Protein AF-A0A1Y3UDS7-F1 (afdb_monomer_lite)

Organism: NCBI:txid160404

pLDDT: mean 74.04, std 14.8, range [42.22, 93.38]

Foldseek 3Di:
DVVLLVLLVVLLVLLVVLLVLLVVLLVLLVVVVVVVPDPVPDDDCPPVVVVVVSLVVNLVSLVVNLVSLVVSLVSCVVRPVNVVLCCPVVPPVVLLVCLSPVSDDSPCVSVDDSVVVNVVSVSNNVSSVVSSVSSVVVSVVVVVVVVVVVVVVVVVVVVVD

Secondary structure (DSSP, 8-state):
-HHHHHHHHHHHHHHHHHHHHHHHHHHHHHTTGGGTTTTTS------HHHHHHHHHHHHHHHHHHHHHHHHHHHHHHH-HHHHHHIIIIITT-HHHHHHHH----HHHHTTS-HHHHHHHHHHHHHHHHHHHHHHHHHHHHHHHHHHHHHHHHHHHHHHH-

Sequence (161 aa):
METEFIEVSDVLQLGYALRSQLQGIMDILRSSRNWGWADLLGGGPVTGALKRDRMEQARKALAGLDMILEYFRKKFRETPVVSRISYEEWGNDLFAADFLLDGFVIDALVQVDIVDCQAEMERLYEQTETICKSLRQRAESIRQQKEVLQKQWLEYMETIG

Structure (mmCIF, N/CA/C/O backbone):
data_AF-A0A1Y3UDS7-F1
#
_entry.id   AF-A0A1Y3UDS7-F1
#
loop_
_atom_site.group_PDB
_atom_site.id
_atom_site.type_symbol
_atom_site.label_atom_id
_atom_site.label_alt_id
_atom_site.label_comp_id
_atom_site.label_asym_id
_atom_site.label_entity_id
_atom_site.label_seq_id
_atom_site.pdbx_PDB_ins_code
_atom_site.Cartn_x
_atom_site.Cartn_y
_atom_site.Cartn_z
_atom_site.occupancy
_atom_site.B_iso_or_equiv
_atom_site.auth_seq_id
_atom_site.auth_comp_id
_atom_site.auth_asym_id
_atom_site.auth_atom_id
_atom_site.pdbx_PDB_model_num
ATOM 1 N N . MET A 1 1 ? -7.051 -0.659 22.102 1.00 69.88 1 MET A N 1
ATOM 2 C CA . MET A 1 1 ? -7.814 0.353 21.342 1.00 69.88 1 MET A CA 1
ATOM 3 C C . MET A 1 1 ? -6.947 1.489 20.820 1.00 69.88 1 MET A C 1
ATOM 5 O O . MET A 1 1 ? -6.813 1.583 19.613 1.00 69.88 1 MET A O 1
ATOM 9 N N . GLU A 1 2 ? -6.340 2.345 21.653 1.00 78.69 2 GLU A N 1
ATOM 10 C CA . GLU A 1 2 ? -5.524 3.462 21.125 1.00 78.69 2 GLU A CA 1
ATOM 11 C C . GLU A 1 2 ? -4.244 2.989 20.424 1.00 78.69 2 GLU A C 1
ATOM 13 O O . GLU A 1 2 ? -4.005 3.362 19.281 1.00 78.69 2 GLU A O 1
ATOM 18 N N . THR A 1 3 ? -3.488 2.086 21.052 1.00 84.00 3 THR A N 1
ATOM 19 C CA . THR A 1 3 ? -2.313 1.449 20.436 1.00 84.00 3 THR A CA 1
ATOM 20 C C . THR A 1 3 ? -2.677 0.709 19.149 1.00 84.00 3 THR A C 1
ATOM 22 O O . THR A 1 3 ? -2.033 0.905 18.130 1.00 84.00 3 THR A O 1
ATOM 25 N N . GLU A 1 4 ? -3.762 -0.068 19.160 1.00 82.06 4 GLU A N 1
ATOM 26 C CA . GLU A 1 4 ? -4.231 -0.805 17.977 1.00 82.06 4 GLU A CA 1
ATOM 27 C C . GLU A 1 4 ? -4.620 0.131 16.826 1.00 82.06 4 GLU A C 1
ATOM 29 O O . GLU A 1 4 ? -4.323 -0.159 15.672 1.00 82.06 4 GLU A O 1
ATOM 34 N N . PHE A 1 5 ? -5.266 1.263 17.122 1.00 84.75 5 PHE A N 1
ATOM 35 C CA . PHE A 1 5 ? -5.594 2.262 16.107 1.00 84.75 5 PHE A CA 1
ATOM 36 C C . PHE A 1 5 ? -4.329 2.864 15.485 1.00 84.75 5 PHE A C 1
ATOM 38 O O . PHE A 1 5 ? -4.255 2.995 14.265 1.00 84.75 5 PHE A O 1
ATOM 45 N N . ILE A 1 6 ? -3.334 3.200 16.313 1.00 87.56 6 ILE A N 1
ATOM 46 C CA . ILE A 1 6 ? -2.045 3.729 15.849 1.00 87.56 6 ILE A CA 1
ATOM 47 C C . ILE A 1 6 ? -1.345 2.701 14.959 1.00 87.56 6 ILE A C 1
ATOM 49 O O . ILE A 1 6 ? -0.954 3.032 13.847 1.00 87.56 6 ILE A O 1
ATOM 53 N N . GLU A 1 7 ? -1.258 1.446 15.394 1.00 86.88 7 GLU A N 1
ATOM 54 C CA . GLU A 1 7 ? -0.599 0.387 14.626 1.00 86.88 7 GLU A CA 1
ATOM 55 C C . GLU A 1 7 ? -1.292 0.121 13.279 1.00 86.88 7 GLU A C 1
ATOM 57 O O . GLU A 1 7 ? -0.625 0.022 12.249 1.00 86.88 7 GLU A O 1
ATOM 62 N N . VAL A 1 8 ? -2.630 0.063 13.247 1.00 86.75 8 VAL A N 1
ATOM 63 C CA . VAL A 1 8 ? -3.392 -0.076 11.991 1.00 86.75 8 VAL A CA 1
ATOM 64 C C . VAL A 1 8 ? -3.177 1.135 11.084 1.00 86.75 8 VAL A C 1
ATOM 66 O O . VAL A 1 8 ? -3.003 0.975 9.875 1.00 86.75 8 VAL A O 1
ATOM 69 N N . SER A 1 9 ? -3.169 2.342 11.655 1.00 88.19 9 SER A N 1
ATOM 70 C CA . SER A 1 9 ? -2.912 3.579 10.918 1.00 88.19 9 SER A CA 1
ATOM 71 C C . SER A 1 9 ? -1.504 3.594 10.317 1.00 88.19 9 SER A C 1
ATOM 73 O O . SER A 1 9 ? -1.354 3.948 9.151 1.00 88.19 9 SER A O 1
ATOM 75 N N . ASP A 1 10 ? -0.485 3.167 11.061 1.00 89.38 10 ASP A N 1
ATOM 76 C CA . ASP A 1 10 ? 0.900 3.100 10.587 1.00 89.38 10 ASP A CA 1
ATOM 77 C C . ASP A 1 10 ? 1.040 2.150 9.392 1.00 89.38 10 ASP A C 1
ATOM 79 O O . ASP A 1 10 ? 1.619 2.516 8.365 1.00 89.38 10 ASP A O 1
ATOM 83 N N . VAL A 1 11 ? 0.462 0.946 9.478 1.00 89.06 11 VAL A N 1
ATOM 84 C CA . VAL A 1 11 ? 0.473 -0.009 8.357 1.00 89.06 11 VAL A CA 1
ATOM 85 C C . VAL A 1 11 ? -0.299 0.553 7.159 1.00 89.06 11 VAL A C 1
ATOM 87 O O . VAL A 1 11 ? 0.147 0.430 6.018 1.00 89.06 11 VAL A O 1
ATOM 90 N N . LEU A 1 12 ? -1.426 1.229 7.395 1.00 90.62 12 LEU A N 1
ATOM 91 C CA . LEU A 1 12 ? -2.213 1.852 6.333 1.00 90.62 12 LEU A CA 1
ATOM 92 C C . LEU A 1 12 ? -1.434 2.959 5.601 1.00 90.62 12 LEU A C 1
ATOM 94 O O . LEU A 1 12 ? -1.482 3.020 4.371 1.00 90.62 12 LEU A O 1
ATOM 98 N N . GLN A 1 13 ? -0.686 3.794 6.327 1.00 91.50 13 GLN A N 1
ATOM 99 C CA . GLN A 1 13 ? 0.168 4.830 5.733 1.00 91.50 13 GLN A CA 1
ATOM 100 C C . GLN A 1 13 ? 1.263 4.229 4.849 1.00 91.50 13 GLN A C 1
ATOM 102 O O . GLN A 1 13 ? 1.505 4.715 3.742 1.00 91.50 13 GLN A O 1
ATOM 107 N N . LEU A 1 14 ? 1.885 3.134 5.292 1.00 90.56 14 LEU A N 1
ATOM 108 C CA . LEU A 1 14 ? 2.863 2.409 4.479 1.00 90.56 14 LEU A CA 1
ATOM 109 C C . LEU A 1 14 ? 2.229 1.817 3.216 1.00 90.56 14 LEU A C 1
ATOM 111 O O . LEU A 1 14 ? 2.837 1.871 2.150 1.00 90.56 14 LEU A O 1
ATOM 115 N N . GLY A 1 15 ? 0.993 1.322 3.304 1.00 90.38 15 GLY A N 1
ATOM 116 C CA . GLY A 1 15 ? 0.244 0.855 2.138 1.00 90.38 15 GLY A CA 1
ATOM 117 C C . GLY A 1 15 ? -0.035 1.968 1.118 1.00 90.38 15 GLY A C 1
ATOM 118 O O . GLY A 1 15 ? 0.080 1.751 -0.087 1.00 90.38 15 GLY A O 1
ATOM 119 N N . TYR A 1 16 ? -0.317 3.195 1.567 1.00 93.38 16 TYR A N 1
ATOM 120 C CA . TYR A 1 16 ? -0.452 4.344 0.662 1.00 93.38 16 TYR A CA 1
ATOM 121 C C . TYR A 1 16 ? 0.870 4.752 0.013 1.00 93.38 16 TYR A C 1
ATOM 123 O O . TYR A 1 16 ? 0.895 5.031 -1.188 1.00 93.38 16 TYR A O 1
ATOM 131 N N . ALA A 1 17 ? 1.965 4.757 0.778 1.00 91.75 17 ALA A N 1
ATOM 132 C CA . ALA A 1 17 ? 3.297 5.011 0.236 1.00 91.75 17 ALA A CA 1
ATOM 133 C C . ALA A 1 17 ? 3.657 3.976 -0.841 1.00 91.75 17 ALA A C 1
ATOM 135 O O . ALA A 1 17 ? 4.108 4.342 -1.927 1.00 91.75 17 ALA A O 1
ATOM 136 N N . LEU A 1 18 ? 3.362 2.702 -0.575 1.00 89.44 18 LEU A N 1
ATOM 137 C CA . LEU A 1 18 ? 3.562 1.601 -1.509 1.00 89.44 18 LEU A CA 1
ATOM 138 C C . LEU A 1 18 ? 2.767 1.794 -2.810 1.00 89.44 18 LEU A C 1
ATOM 140 O O . LEU A 1 18 ? 3.337 1.725 -3.897 1.00 89.44 18 LEU A O 1
ATOM 144 N N . ARG A 1 19 ? 1.471 2.122 -2.720 1.00 91.69 19 ARG A N 1
ATOM 145 C CA . ARG A 1 19 ? 0.631 2.406 -3.900 1.00 91.69 19 ARG A CA 1
ATOM 146 C C . ARG A 1 19 ? 1.136 3.589 -4.717 1.00 91.69 19 ARG A C 1
ATOM 148 O O . ARG A 1 19 ? 1.115 3.532 -5.944 1.00 91.69 19 ARG A O 1
ATOM 155 N N . SER A 1 20 ? 1.579 4.653 -4.049 1.00 92.75 20 SER A N 1
ATOM 156 C CA . SER A 1 20 ? 2.148 5.830 -4.712 1.00 92.75 20 SER A CA 1
ATOM 157 C C . SER A 1 20 ? 3.409 5.466 -5.501 1.00 92.75 20 SER A C 1
ATOM 159 O O . SER A 1 20 ? 3.540 5.824 -6.672 1.00 92.75 20 SER A O 1
ATOM 161 N N . GLN A 1 21 ? 4.301 4.677 -4.892 1.00 89.50 21 GLN A N 1
ATOM 162 C CA . GLN A 1 21 ? 5.527 4.214 -5.536 1.00 89.50 21 GLN A CA 1
ATOM 163 C C . GLN A 1 21 ? 5.227 3.320 -6.747 1.00 89.50 21 GLN A C 1
ATOM 165 O O . GLN A 1 21 ? 5.792 3.524 -7.822 1.00 89.50 21 GLN A O 1
ATOM 170 N N . LEU A 1 22 ? 4.292 2.378 -6.598 1.00 88.94 22 LEU A N 1
ATOM 171 C CA . LEU A 1 22 ? 3.836 1.503 -7.678 1.00 88.94 22 LEU A CA 1
ATOM 172 C C . LEU A 1 22 ? 3.246 2.285 -8.849 1.00 88.94 22 LEU A C 1
ATOM 174 O O . LEU A 1 22 ? 3.588 2.020 -9.999 1.00 88.94 22 LEU A O 1
ATOM 178 N N . GLN A 1 23 ? 2.415 3.288 -8.564 1.00 91.00 23 GLN A N 1
ATOM 179 C CA . GLN A 1 23 ? 1.864 4.167 -9.591 1.00 91.00 23 GLN A CA 1
ATOM 180 C C . GLN A 1 23 ? 2.969 4.908 -10.349 1.00 91.00 23 GLN A C 1
ATOM 182 O O . GLN A 1 23 ? 2.965 4.911 -11.579 1.00 91.00 23 GLN A O 1
ATOM 187 N N . GLY A 1 24 ? 3.948 5.470 -9.634 1.00 88.75 24 GLY A N 1
ATOM 188 C CA . GLY A 1 24 ? 5.088 6.146 -10.252 1.00 88.75 24 GLY A CA 1
ATOM 189 C C . GLY A 1 24 ? 5.902 5.222 -11.162 1.00 88.75 24 GLY A C 1
ATOM 190 O O . GLY A 1 24 ? 6.267 5.615 -12.271 1.00 88.75 24 GLY A O 1
ATOM 191 N N . ILE A 1 25 ? 6.134 3.974 -10.744 1.00 83.12 25 ILE A N 1
ATOM 192 C CA . ILE A 1 25 ? 6.807 2.966 -11.575 1.00 83.12 25 ILE A CA 1
ATOM 193 C C . ILE A 1 25 ? 5.973 2.658 -12.819 1.00 83.12 25 ILE A C 1
ATOM 195 O O . ILE A 1 25 ? 6.496 2.714 -13.931 1.00 83.12 25 ILE A O 1
ATOM 199 N N . MET A 1 26 ? 4.673 2.395 -12.666 1.00 85.44 26 MET A N 1
ATOM 200 C CA . MET A 1 26 ? 3.778 2.144 -13.798 1.00 85.44 26 MET A CA 1
ATOM 201 C C . MET A 1 26 ? 3.759 3.312 -14.790 1.00 85.44 26 MET A C 1
ATOM 203 O O . MET A 1 26 ? 3.742 3.076 -15.997 1.00 85.44 26 MET A O 1
ATOM 207 N N . ASP A 1 27 ? 3.817 4.559 -14.323 1.00 86.19 27 ASP A N 1
ATOM 208 C CA . ASP A 1 27 ? 3.860 5.740 -15.189 1.00 86.19 27 ASP A CA 1
ATOM 209 C C . ASP A 1 27 ? 5.197 5.855 -15.945 1.00 86.19 27 ASP A C 1
ATOM 211 O O . ASP A 1 27 ? 5.206 6.123 -17.155 1.00 86.19 27 ASP A O 1
ATOM 215 N N . ILE A 1 28 ? 6.326 5.562 -15.283 1.00 79.31 28 ILE A N 1
ATOM 216 C CA . ILE A 1 28 ? 7.649 5.466 -15.924 1.00 79.31 28 ILE A CA 1
ATOM 217 C C . ILE A 1 28 ? 7.619 4.393 -17.023 1.00 79.31 28 ILE A C 1
ATOM 219 O O . ILE A 1 28 ? 8.008 4.668 -18.164 1.00 79.31 28 ILE A O 1
ATOM 223 N N . LEU A 1 29 ? 7.094 3.201 -16.727 1.00 76.00 29 LEU A N 1
ATOM 224 C CA . LEU A 1 29 ? 7.002 2.089 -17.679 1.00 76.00 29 LEU A CA 1
ATOM 225 C C . LEU A 1 29 ? 6.039 2.405 -18.840 1.00 76.00 29 LEU A C 1
ATOM 227 O O . LEU A 1 29 ? 6.386 2.196 -20.004 1.00 76.00 29 LEU A O 1
ATOM 231 N N . ARG A 1 30 ? 4.874 3.011 -18.573 1.00 75.81 30 ARG A N 1
ATOM 232 C CA . ARG A 1 30 ? 3.899 3.433 -19.602 1.00 75.81 30 ARG A CA 1
ATOM 233 C C . ARG A 1 30 ? 4.468 4.491 -20.542 1.00 75.81 30 ARG A C 1
ATOM 235 O O . ARG A 1 30 ? 4.290 4.384 -21.754 1.00 75.81 30 ARG A O 1
ATOM 242 N N . SER A 1 31 ? 5.217 5.464 -20.018 1.00 67.81 31 SER A N 1
ATOM 243 C CA . SER A 1 31 ? 5.926 6.464 -20.837 1.00 67.81 31 SER A CA 1
ATOM 244 C C . SER A 1 31 ? 7.037 5.856 -21.716 1.00 67.81 31 SER A C 1
ATOM 246 O O . SER A 1 31 ? 7.541 6.503 -22.643 1.00 67.81 31 SER A O 1
ATOM 248 N N . SER A 1 32 ? 7.398 4.599 -21.437 1.00 58.66 32 SER A N 1
ATOM 249 C CA . SER A 1 32 ? 8.411 3.799 -22.130 1.00 58.66 32 SER A CA 1
ATOM 250 C C . SER A 1 32 ? 7.805 2.802 -23.127 1.00 58.66 32 SER A C 1
ATOM 252 O O . SER A 1 32 ? 8.537 2.186 -23.895 1.00 58.66 32 SER A O 1
ATOM 254 N N . ARG A 1 33 ? 6.471 2.683 -23.210 1.00 50.62 33 ARG A N 1
ATOM 255 C CA . ARG A 1 33 ? 5.752 1.728 -24.078 1.00 50.62 33 ARG A CA 1
ATOM 256 C C . ARG A 1 33 ? 5.983 1.940 -25.589 1.00 50.62 33 ARG A C 1
ATOM 258 O O . ARG A 1 33 ? 5.723 1.040 -26.381 1.00 50.62 33 ARG A O 1
ATOM 265 N N . ASN A 1 34 ? 6.592 3.060 -25.989 1.00 50.50 34 ASN A N 1
ATOM 266 C CA . ASN A 1 34 ? 7.118 3.275 -27.348 1.00 50.50 34 ASN A CA 1
ATOM 267 C C . ASN A 1 34 ? 8.418 2.502 -27.656 1.00 50.50 34 ASN A C 1
ATOM 269 O O . ASN A 1 34 ? 8.975 2.655 -28.739 1.00 50.50 34 ASN A O 1
ATOM 273 N N . TRP A 1 35 ? 8.933 1.697 -26.726 1.00 51.78 35 TRP A N 1
ATOM 274 C CA . TRP A 1 35 ? 10.179 0.947 -26.909 1.00 51.78 35 TRP A CA 1
ATOM 275 C C . TRP A 1 35 ? 9.967 -0.492 -27.374 1.00 51.78 35 TRP A C 1
ATOM 277 O O . TRP A 1 35 ? 10.929 -1.148 -27.763 1.00 51.78 35 TRP A O 1
ATOM 287 N N . GLY A 1 36 ? 8.721 -0.971 -27.363 1.00 47.75 36 GLY A N 1
ATOM 288 C CA . GLY A 1 36 ? 8.389 -2.394 -27.441 1.00 47.75 36 GLY A CA 1
ATOM 289 C C . GLY A 1 36 ? 8.762 -3.135 -28.730 1.00 47.75 36 GLY A C 1
ATOM 290 O O . GLY A 1 36 ? 8.578 -4.341 -28.766 1.00 47.75 36 GLY A O 1
ATOM 291 N N . TRP A 1 37 ? 9.263 -2.477 -29.781 1.00 42.22 37 TRP A N 1
ATOM 292 C CA . TRP A 1 37 ? 9.600 -3.143 -31.055 1.00 42.22 37 TRP A CA 1
ATOM 293 C C . TRP A 1 37 ? 10.886 -2.635 -31.734 1.00 42.22 37 TRP A C 1
ATOM 295 O O . TRP A 1 37 ? 11.342 -3.243 -32.700 1.00 42.22 37 TRP A O 1
ATOM 305 N N . ALA A 1 38 ? 11.503 -1.549 -31.253 1.00 45.44 38 ALA A N 1
ATOM 306 C CA . ALA A 1 38 ? 12.579 -0.876 -31.993 1.00 45.44 38 ALA A CA 1
ATOM 307 C C . ALA A 1 38 ? 13.941 -1.605 -31.959 1.00 45.44 38 ALA A C 1
ATOM 309 O O . ALA A 1 38 ? 14.752 -1.388 -32.855 1.00 45.44 38 ALA A O 1
ATOM 310 N N . ASP A 1 39 ? 14.180 -2.494 -30.984 1.00 49.62 39 ASP A N 1
ATOM 311 C CA . ASP A 1 39 ? 15.444 -3.250 -30.878 1.00 49.62 39 ASP A CA 1
ATOM 312 C C . ASP A 1 39 ? 15.345 -4.709 -31.350 1.00 49.62 39 ASP A C 1
ATOM 314 O O . ASP A 1 39 ? 16.365 -5.306 -31.682 1.00 49.62 39 ASP A O 1
ATOM 318 N N . LEU A 1 40 ? 14.144 -5.28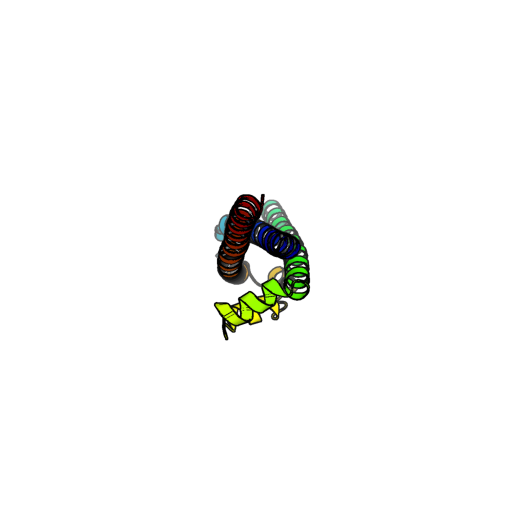6 -31.446 1.00 48.03 40 LEU A N 1
ATOM 319 C CA . LEU A 1 40 ? 13.983 -6.680 -31.883 1.00 48.03 40 LEU A CA 1
ATOM 320 C C . LEU A 1 40 ? 14.047 -6.854 -33.411 1.00 48.03 40 LEU A C 1
ATOM 322 O O . LEU A 1 40 ? 14.280 -7.965 -33.877 1.00 48.03 40 LEU A O 1
ATOM 326 N N . LEU A 1 41 ? 13.893 -5.777 -34.195 1.00 45.81 41 LEU A N 1
ATOM 327 C CA . LEU A 1 41 ? 13.911 -5.817 -35.669 1.00 45.81 41 LEU A CA 1
ATOM 328 C C . LEU A 1 41 ? 15.008 -4.970 -36.330 1.00 45.81 41 LEU A C 1
ATOM 330 O O . LEU A 1 41 ? 15.010 -4.836 -37.549 1.00 45.81 41 LEU A O 1
ATOM 334 N N . GLY A 1 42 ? 15.962 -4.450 -35.553 1.00 48.09 42 GLY A N 1
ATOM 335 C CA . GLY A 1 42 ? 17.124 -3.748 -36.088 1.00 48.09 42 GLY A CA 1
ATOM 336 C C . GLY A 1 42 ? 16.813 -2.379 -36.709 1.00 48.09 42 GLY A C 1
ATOM 337 O O . GLY A 1 42 ? 16.237 -2.262 -37.784 1.00 48.09 42 GLY A O 1
ATOM 338 N N . GLY A 1 43 ? 17.338 -1.329 -36.078 1.00 50.97 43 GLY A N 1
ATOM 339 C CA . GLY A 1 43 ? 17.694 -0.094 -36.777 1.00 50.97 43 GLY A CA 1
ATOM 340 C C . GLY A 1 43 ? 16.719 1.071 -36.618 1.00 50.97 43 GLY A C 1
ATOM 341 O O . GLY A 1 43 ? 15.893 1.339 -37.484 1.00 50.97 43 GLY A O 1
ATOM 342 N N . GLY A 1 44 ? 16.926 1.869 -35.570 1.00 48.69 44 GLY A N 1
ATOM 343 C CA . GLY A 1 44 ? 16.443 3.249 -35.509 1.00 48.69 44 GLY A CA 1
ATOM 344 C C . GLY A 1 44 ? 17.144 4.049 -34.400 1.00 48.69 44 GLY A C 1
ATOM 345 O O . GLY A 1 44 ? 17.293 3.530 -33.295 1.00 48.69 44 GLY A O 1
ATOM 346 N N . PRO A 1 45 ? 17.589 5.300 -34.642 1.00 50.03 45 PRO A N 1
ATOM 347 C CA . PRO A 1 45 ? 18.428 6.060 -33.720 1.00 50.03 45 PRO A CA 1
ATOM 348 C C . PRO A 1 45 ? 17.576 6.754 -32.650 1.00 50.03 45 PRO A C 1
ATOM 350 O O . PRO A 1 45 ? 17.512 7.980 -32.581 1.00 50.03 45 PRO A O 1
ATOM 353 N N . VAL A 1 46 ? 16.912 5.988 -31.785 1.00 51.62 46 VAL A N 1
ATOM 354 C CA . VAL A 1 46 ? 16.401 6.556 -30.534 1.00 51.62 46 VAL A CA 1
ATOM 355 C C . VAL A 1 46 ? 17.589 6.628 -29.579 1.00 51.62 46 VAL A C 1
ATOM 357 O O . VAL A 1 46 ? 18.017 5.642 -28.990 1.00 51.62 46 VAL A O 1
ATOM 360 N N . THR A 1 47 ? 18.191 7.814 -29.528 1.00 51.16 47 THR A N 1
ATOM 361 C CA . THR A 1 47 ? 19.408 8.181 -28.793 1.00 51.16 47 THR A CA 1
ATOM 362 C C . THR A 1 47 ? 19.602 7.407 -27.482 1.00 51.16 47 THR A C 1
ATOM 364 O O . THR A 1 47 ? 18.840 7.578 -26.526 1.00 51.16 47 THR A O 1
ATOM 367 N N . GLY A 1 48 ? 20.674 6.614 -27.392 1.00 53.56 48 GLY A N 1
ATOM 368 C CA . GLY A 1 48 ? 20.978 5.765 -26.232 1.00 53.56 48 GLY A CA 1
ATOM 369 C C . GLY A 1 48 ? 21.143 6.493 -24.884 1.00 53.56 48 GLY A C 1
ATOM 370 O O . GLY A 1 48 ? 21.202 5.842 -23.847 1.00 53.56 48 GLY A O 1
ATOM 371 N N . ALA A 1 49 ? 21.208 7.830 -24.848 1.00 57.38 49 ALA A N 1
ATOM 372 C CA . ALA A 1 49 ? 21.281 8.612 -23.607 1.00 57.38 49 ALA A CA 1
ATOM 373 C C . ALA A 1 49 ? 19.920 8.753 -22.899 1.00 57.38 49 ALA A C 1
ATOM 375 O O . ALA A 1 49 ? 19.819 8.405 -21.727 1.00 57.38 49 ALA A O 1
ATOM 376 N N . LEU A 1 50 ? 18.867 9.163 -23.621 1.00 58.44 50 LEU A N 1
ATOM 377 C CA . LEU A 1 50 ? 17.495 9.241 -23.088 1.00 58.44 50 LEU A CA 1
ATOM 378 C C . LEU A 1 50 ? 16.977 7.863 -22.652 1.00 58.44 50 LEU A C 1
ATOM 380 O O . LEU A 1 50 ? 16.215 7.748 -21.693 1.00 58.44 50 LEU A O 1
ATOM 384 N N . LYS A 1 51 ? 17.438 6.810 -23.337 1.00 60.97 51 LYS A N 1
ATOM 385 C CA . LYS A 1 51 ? 17.138 5.422 -22.992 1.00 60.97 51 LYS A CA 1
ATOM 386 C C . LYS A 1 51 ? 17.806 4.978 -21.686 1.00 60.97 51 LYS A C 1
ATOM 388 O O . LYS A 1 51 ? 17.151 4.434 -20.802 1.00 60.97 51 LYS A O 1
ATOM 393 N N . ARG A 1 52 ? 19.093 5.268 -21.511 1.00 64.75 52 ARG A N 1
ATOM 394 C CA . ARG A 1 52 ? 19.794 4.944 -20.259 1.00 64.75 52 ARG A CA 1
ATOM 395 C C . ARG A 1 52 ? 19.210 5.679 -19.054 1.00 64.75 52 ARG A C 1
ATOM 397 O O . ARG A 1 52 ? 19.043 5.057 -18.014 1.00 64.75 52 ARG A O 1
ATOM 404 N N . ASP A 1 53 ? 18.849 6.950 -19.212 1.00 70.88 53 ASP A N 1
ATOM 405 C CA . ASP A 1 53 ? 18.319 7.756 -18.109 1.00 70.88 53 ASP A CA 1
ATOM 406 C C . ASP A 1 53 ? 16.974 7.228 -17.581 1.00 70.88 53 ASP A C 1
ATOM 408 O O . ASP A 1 53 ? 16.800 7.062 -16.378 1.00 70.88 53 ASP A O 1
ATOM 412 N N . ARG A 1 54 ? 16.043 6.846 -18.466 1.00 69.69 54 ARG A N 1
ATOM 413 C CA . ARG A 1 54 ? 14.753 6.266 -18.044 1.00 69.69 54 ARG A CA 1
ATOM 414 C C . ARG A 1 54 ? 14.877 4.876 -17.427 1.00 69.69 54 ARG A C 1
ATOM 416 O O . ARG A 1 54 ? 14.183 4.587 -16.457 1.00 69.69 54 ARG A O 1
ATOM 423 N N . MET A 1 55 ? 15.766 4.031 -17.951 1.00 70.12 55 MET A N 1
ATOM 424 C CA . MET A 1 55 ? 16.053 2.730 -17.331 1.00 70.12 55 MET A CA 1
ATOM 425 C C . MET A 1 55 ? 16.641 2.903 -15.931 1.00 70.12 55 MET A C 1
ATOM 427 O O . MET A 1 55 ? 16.276 2.175 -15.014 1.00 70.12 55 MET A O 1
ATOM 431 N N . GLU A 1 56 ? 17.509 3.895 -15.747 1.00 74.44 56 GLU A N 1
ATOM 432 C CA . GLU A 1 56 ? 18.058 4.232 -14.437 1.00 74.44 56 GLU A CA 1
ATOM 433 C C . GLU A 1 56 ? 16.981 4.765 -13.480 1.00 74.44 56 GLU A C 1
ATOM 435 O O . GLU A 1 56 ? 16.955 4.388 -12.309 1.00 74.44 56 GLU A O 1
ATOM 440 N N . GLN A 1 57 ? 16.046 5.588 -13.966 1.00 79.31 57 GLN A N 1
ATOM 441 C CA . GLN A 1 57 ? 14.893 6.038 -13.178 1.00 79.31 57 GLN A CA 1
ATOM 442 C C . GLN A 1 57 ? 14.005 4.865 -12.742 1.00 79.31 57 GLN A C 1
ATOM 444 O O . GLN A 1 57 ? 13.646 4.787 -11.568 1.00 79.31 57 GLN A O 1
ATOM 449 N N . ALA A 1 58 ? 13.701 3.930 -13.648 1.00 75.12 58 ALA A N 1
ATOM 450 C CA . ALA A 1 58 ? 12.937 2.728 -13.320 1.00 75.12 58 ALA A CA 1
ATOM 451 C C . ALA A 1 58 ? 13.659 1.874 -12.266 1.00 75.12 58 ALA A C 1
ATOM 453 O O . ALA A 1 58 ? 13.047 1.488 -11.276 1.00 75.12 58 ALA A O 1
ATOM 454 N N . ARG A 1 59 ? 14.974 1.658 -12.412 1.00 75.06 59 ARG A N 1
ATOM 455 C CA . ARG A 1 59 ? 15.800 0.928 -11.432 1.00 75.06 59 ARG A CA 1
ATOM 456 C C . ARG A 1 59 ? 15.785 1.572 -10.052 1.00 75.06 59 ARG A C 1
ATOM 458 O O . ARG A 1 59 ? 15.587 0.883 -9.059 1.00 75.06 59 ARG A O 1
ATOM 465 N N . LYS A 1 60 ? 15.953 2.894 -9.977 1.00 81.19 60 LYS A N 1
ATOM 466 C CA . LYS A 1 60 ? 15.880 3.634 -8.708 1.00 81.19 60 LYS A CA 1
ATOM 467 C C . LYS A 1 60 ? 14.495 3.543 -8.075 1.00 81.19 60 LYS A C 1
ATOM 469 O O . LYS A 1 60 ? 14.390 3.372 -6.865 1.00 81.19 60 LYS A O 1
ATOM 474 N N . ALA A 1 61 ? 13.443 3.651 -8.884 1.00 82.25 61 ALA A N 1
ATOM 475 C CA . ALA A 1 61 ? 12.073 3.555 -8.400 1.00 82.25 61 ALA A CA 1
ATOM 476 C C . ALA A 1 61 ? 11.756 2.146 -7.871 1.00 82.25 61 ALA A C 1
ATOM 478 O O . ALA A 1 61 ? 11.138 2.030 -6.815 1.00 82.25 61 ALA A O 1
ATOM 479 N N . LEU A 1 62 ? 12.237 1.105 -8.552 1.00 78.06 62 LEU A N 1
ATOM 480 C CA . LEU A 1 62 ? 12.143 -0.290 -8.124 1.00 78.06 62 LEU A CA 1
ATOM 481 C C . LEU A 1 62 ? 12.926 -0.556 -6.826 1.00 78.06 62 LEU A C 1
ATOM 483 O O . LEU A 1 62 ? 12.375 -1.128 -5.896 1.00 78.06 62 LEU A O 1
ATOM 487 N N . ALA A 1 63 ? 14.155 -0.050 -6.695 1.00 79.19 63 ALA A N 1
ATOM 488 C CA . ALA A 1 63 ? 14.919 -0.175 -5.449 1.00 79.19 63 ALA A CA 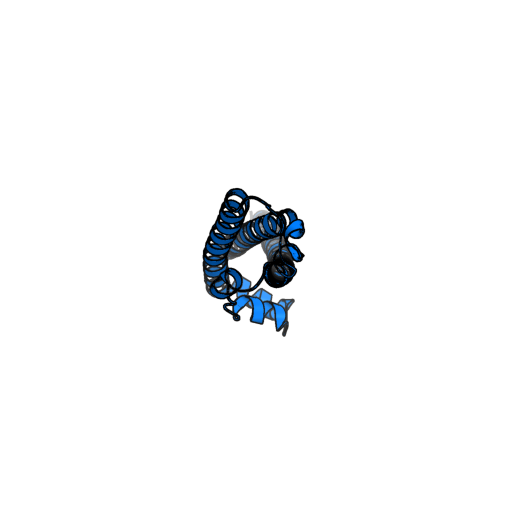1
ATOM 489 C C . ALA A 1 63 ? 14.230 0.529 -4.260 1.00 79.19 63 ALA A C 1
ATOM 491 O O . ALA A 1 63 ? 14.253 0.045 -3.129 1.00 79.19 63 ALA A O 1
ATOM 492 N N . GLY A 1 64 ? 13.585 1.675 -4.505 1.00 83.00 64 GLY A N 1
ATOM 493 C CA . GLY A 1 64 ? 12.761 2.342 -3.493 1.00 83.00 64 GLY A CA 1
ATOM 494 C C . GLY A 1 64 ? 11.512 1.537 -3.119 1.00 83.00 64 GLY A C 1
ATOM 495 O O . GLY A 1 64 ? 11.123 1.511 -1.952 1.00 83.00 64 GLY A O 1
ATOM 496 N N . LEU A 1 65 ? 10.901 0.859 -4.094 1.00 83.88 65 LEU A N 1
ATOM 497 C CA . LEU A 1 65 ? 9.756 -0.022 -3.882 1.00 83.88 65 LEU A CA 1
ATOM 498 C C . LEU A 1 65 ? 10.111 -1.206 -2.973 1.00 83.88 65 LEU A C 1
ATOM 500 O O . LEU A 1 65 ? 9.356 -1.467 -2.038 1.00 83.88 65 LEU A O 1
ATOM 504 N N . ASP A 1 66 ? 11.260 -1.853 -3.191 1.00 79.56 66 ASP A N 1
ATOM 505 C CA . ASP A 1 66 ? 11.756 -2.950 -2.343 1.00 79.56 66 ASP A CA 1
ATOM 506 C C . ASP A 1 66 ? 11.813 -2.548 -0.875 1.00 79.56 66 ASP A C 1
ATOM 508 O O . ASP A 1 66 ? 11.242 -3.207 -0.006 1.00 79.56 66 ASP A O 1
ATOM 512 N N . MET A 1 67 ? 12.457 -1.413 -0.599 1.00 83.88 67 MET A N 1
ATOM 513 C CA . MET A 1 67 ? 12.633 -0.926 0.764 1.00 83.88 67 MET A CA 1
ATOM 514 C C . MET A 1 67 ? 11.283 -0.676 1.456 1.00 83.88 67 MET A C 1
ATOM 516 O O . MET A 1 67 ? 11.103 -1.018 2.629 1.00 83.88 67 MET A O 1
ATOM 520 N N . ILE A 1 68 ? 10.317 -0.089 0.740 1.00 86.62 68 ILE A N 1
ATOM 521 C CA . ILE A 1 68 ? 8.970 0.164 1.270 1.00 86.62 68 ILE A CA 1
ATOM 522 C C . ILE A 1 68 ? 8.228 -1.158 1.502 1.00 86.62 68 ILE A C 1
ATOM 524 O O . ILE A 1 68 ? 7.596 -1.318 2.547 1.00 86.62 68 ILE A O 1
ATOM 528 N N . LEU A 1 69 ? 8.320 -2.110 0.569 1.00 83.94 69 LEU A N 1
ATOM 529 C CA . LEU A 1 69 ? 7.701 -3.434 0.676 1.00 83.94 69 LEU A CA 1
ATOM 530 C C . LEU A 1 69 ? 8.235 -4.227 1.867 1.00 83.94 69 LEU A C 1
ATOM 532 O O . LEU A 1 69 ? 7.447 -4.797 2.624 1.00 83.94 69 LEU A O 1
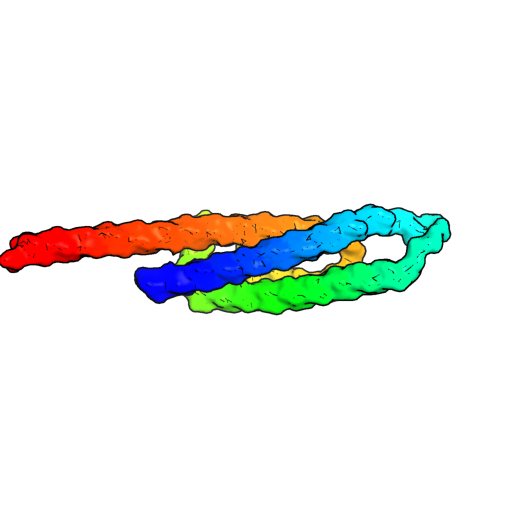ATOM 536 N N . GLU A 1 70 ? 9.552 -4.257 2.065 1.00 82.81 70 GLU A N 1
ATOM 537 C CA . GLU A 1 70 ? 10.174 -4.927 3.209 1.00 82.81 70 GLU A CA 1
ATOM 538 C C . GLU A 1 70 ? 9.679 -4.344 4.530 1.00 82.81 70 GLU A C 1
ATOM 540 O O . GLU A 1 70 ? 9.283 -5.080 5.441 1.00 82.81 70 GLU A O 1
ATOM 545 N N . TYR A 1 71 ? 9.646 -3.014 4.627 1.00 86.50 71 TYR A N 1
ATOM 546 C CA . TYR A 1 71 ? 9.189 -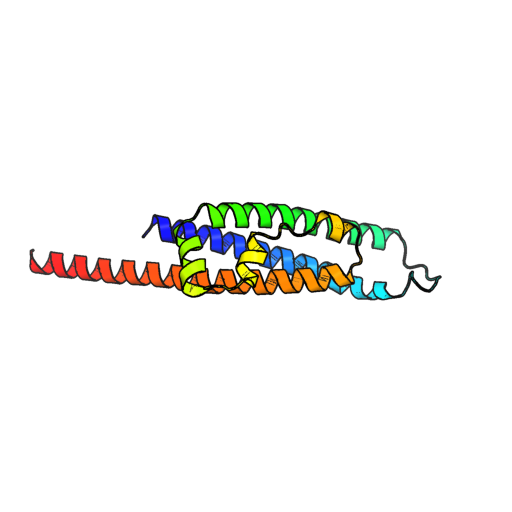2.344 5.834 1.00 86.50 71 TYR A CA 1
ATOM 547 C C . TYR A 1 71 ? 7.688 -2.552 6.076 1.00 86.50 71 TYR A C 1
ATOM 549 O O . TYR A 1 71 ? 7.283 -2.832 7.207 1.00 86.50 71 TYR A O 1
ATOM 557 N N . PHE A 1 72 ? 6.872 -2.500 5.018 1.00 85.94 72 PHE A N 1
ATOM 558 C CA . PHE A 1 72 ? 5.447 -2.822 5.073 1.00 85.94 72 PHE A CA 1
ATOM 559 C C . PHE A 1 72 ? 5.229 -4.247 5.588 1.00 85.94 72 PHE A C 1
ATOM 561 O O . PHE A 1 72 ? 4.499 -4.440 6.557 1.00 85.94 72 PHE A O 1
ATOM 568 N N . ARG A 1 73 ? 5.913 -5.244 5.011 1.00 82.00 73 ARG A N 1
ATOM 569 C CA . ARG A 1 73 ? 5.820 -6.656 5.422 1.00 82.00 73 ARG A CA 1
ATOM 570 C C . ARG A 1 73 ? 6.234 -6.863 6.869 1.00 82.00 73 ARG A C 1
ATOM 572 O O . ARG A 1 73 ? 5.562 -7.589 7.599 1.00 82.00 73 ARG A O 1
ATOM 579 N N . LYS A 1 74 ? 7.330 -6.229 7.289 1.00 84.56 74 LYS A N 1
ATOM 580 C CA . LYS A 1 74 ? 7.797 -6.288 8.673 1.00 84.56 74 LYS A CA 1
ATOM 581 C C . LYS A 1 74 ? 6.733 -5.748 9.624 1.00 84.56 74 LYS A C 1
ATOM 583 O O . LYS A 1 74 ? 6.314 -6.469 10.525 1.00 84.56 74 LYS A O 1
ATOM 588 N N . LYS A 1 75 ? 6.251 -4.524 9.389 1.00 85.00 75 LYS A N 1
ATOM 589 C CA . LYS A 1 75 ? 5.220 -3.899 10.228 1.00 85.00 75 LYS A CA 1
ATOM 590 C C . LYS A 1 75 ? 3.927 -4.699 10.241 1.00 85.00 75 LYS A C 1
ATOM 592 O O . LYS A 1 75 ? 3.378 -4.941 11.305 1.00 85.00 75 LYS A O 1
ATOM 597 N N . PHE A 1 76 ? 3.505 -5.199 9.086 1.00 81.81 76 PHE A N 1
ATOM 598 C CA . PHE A 1 76 ? 2.343 -6.067 8.969 1.00 81.81 76 PHE A CA 1
ATOM 599 C C . PHE A 1 76 ? 2.445 -7.311 9.869 1.00 81.81 76 PHE A C 1
ATOM 601 O O . PHE A 1 76 ? 1.491 -7.647 10.566 1.00 81.81 76 PHE A O 1
ATOM 608 N N . ARG A 1 77 ? 3.603 -7.988 9.881 1.00 78.62 77 ARG A N 1
ATOM 609 C CA . ARG A 1 77 ? 3.846 -9.180 10.717 1.00 78.62 77 ARG A CA 1
ATOM 610 C C . ARG A 1 77 ? 3.974 -8.847 12.203 1.00 78.62 77 ARG A C 1
ATOM 612 O O . ARG A 1 77 ? 3.557 -9.643 13.039 1.00 78.62 77 ARG A O 1
ATOM 619 N N . GLU A 1 78 ? 4.562 -7.699 12.525 1.00 82.00 78 GLU A N 1
ATOM 620 C CA . GLU A 1 78 ? 4.755 -7.230 13.902 1.00 82.00 78 GLU A CA 1
ATOM 621 C C . GLU A 1 78 ? 3.471 -6.686 14.541 1.00 82.00 78 GLU A C 1
ATOM 623 O O . GLU A 1 78 ? 3.440 -6.541 15.759 1.00 82.00 78 GLU A O 1
ATOM 628 N N . THR A 1 79 ? 2.418 -6.416 13.762 1.00 80.69 79 THR A N 1
ATOM 629 C CA . THR A 1 79 ? 1.136 -5.889 14.247 1.00 80.69 79 THR A CA 1
ATOM 630 C C . THR A 1 79 ? 0.079 -7.004 14.361 1.00 80.69 79 THR A C 1
ATOM 632 O O . THR A 1 79 ? -0.554 -7.369 13.364 1.00 80.69 79 THR A O 1
ATOM 635 N N . PRO A 1 80 ? -0.201 -7.537 15.571 1.00 72.31 80 PRO A N 1
ATOM 636 C CA . PRO A 1 80 ? -1.091 -8.689 15.754 1.00 72.31 80 PRO A CA 1
ATOM 637 C C . PRO A 1 80 ? -2.544 -8.412 15.361 1.00 72.31 80 PRO A C 1
ATOM 639 O O . PRO A 1 80 ? -3.258 -9.308 14.916 1.00 72.31 80 PRO A O 1
ATOM 642 N N . VAL A 1 81 ? -3.005 -7.165 15.519 1.00 72.50 81 VAL A N 1
ATOM 643 C CA . VAL A 1 81 ? -4.374 -6.796 15.138 1.00 72.50 81 VAL A CA 1
ATOM 644 C C . VAL A 1 81 ? -4.550 -6.857 13.619 1.00 72.50 81 VAL A C 1
ATOM 646 O O . VAL A 1 81 ? -5.605 -7.250 13.140 1.00 72.50 81 VAL A O 1
ATOM 649 N N . VAL A 1 82 ? -3.494 -6.544 12.866 1.00 68.06 82 VAL A N 1
ATOM 650 C CA . VAL A 1 82 ? -3.475 -6.546 11.402 1.00 68.06 82 VAL A CA 1
ATOM 651 C C . VAL A 1 82 ? -3.386 -7.967 10.847 1.00 68.06 82 VAL A C 1
ATOM 653 O O . VAL A 1 82 ? -4.123 -8.317 9.925 1.00 68.06 82 VAL A O 1
ATOM 656 N N . SER A 1 83 ? -2.562 -8.824 11.449 1.00 63.91 83 SER A N 1
ATOM 657 C CA . SER A 1 83 ? -2.486 -10.237 11.062 1.00 63.91 83 SER A CA 1
ATOM 658 C C . SER A 1 83 ? -3.777 -11.008 11.367 1.00 63.91 83 SER A C 1
ATOM 660 O O . SER A 1 83 ? -4.136 -11.925 10.631 1.00 63.91 83 SER A O 1
ATOM 662 N N . ARG A 1 84 ? -4.524 -10.605 12.400 1.00 66.38 84 ARG A N 1
ATOM 663 C CA . ARG A 1 84 ? -5.831 -11.189 12.725 1.00 66.38 84 ARG A CA 1
ATOM 664 C C . ARG A 1 84 ? -6.941 -10.759 11.760 1.00 66.38 84 ARG A C 1
ATOM 666 O O . ARG A 1 84 ? -7.752 -11.601 11.393 1.00 66.38 84 ARG A O 1
ATOM 673 N N . ILE A 1 85 ? -6.936 -9.500 11.304 1.00 64.75 85 ILE A N 1
ATOM 674 C CA . ILE A 1 85 ? -7.813 -9.025 10.214 1.00 64.75 85 ILE A CA 1
ATOM 675 C C . ILE A 1 85 ? -7.591 -9.867 8.960 1.00 64.75 85 ILE A C 1
ATOM 677 O O . ILE A 1 85 ? -8.553 -10.327 8.364 1.00 64.75 85 ILE A O 1
ATOM 681 N N . SER A 1 86 ? -6.331 -10.127 8.600 1.00 60.25 86 SER A N 1
ATOM 682 C CA . SER A 1 86 ? -6.002 -10.989 7.460 1.00 60.25 86 SER A CA 1
ATOM 683 C C . SER A 1 86 ? -6.664 -12.365 7.566 1.00 60.25 86 SER A C 1
ATOM 685 O O . SER A 1 86 ? -7.309 -12.825 6.631 1.00 60.25 86 SER A O 1
ATOM 687 N N . TYR A 1 87 ? -6.600 -12.992 8.739 1.00 59.34 87 TYR A N 1
ATOM 688 C CA . TYR A 1 87 ? -7.199 -14.308 8.944 1.00 59.34 87 TYR A CA 1
ATOM 689 C C . TYR A 1 87 ? -8.742 -14.291 8.967 1.00 59.34 87 TYR A C 1
ATOM 691 O O . TYR A 1 87 ? -9.374 -15.200 8.435 1.00 59.34 87 TYR A O 1
ATOM 699 N N . GLU A 1 88 ? -9.358 -13.275 9.584 1.00 61.31 88 GLU A N 1
ATOM 700 C CA . GLU A 1 88 ? -10.819 -13.173 9.755 1.00 61.31 88 GLU A CA 1
ATOM 701 C C . GLU A 1 88 ? -11.541 -12.617 8.508 1.00 61.31 88 GLU A C 1
ATOM 703 O O . GLU A 1 88 ? -12.629 -13.088 8.182 1.00 61.31 88 GLU A O 1
ATOM 708 N N . GLU A 1 89 ? -10.952 -11.641 7.807 1.00 61.59 89 GLU A N 1
ATOM 709 C CA . GLU A 1 89 ? -11.557 -10.949 6.654 1.00 61.59 89 GLU A CA 1
ATOM 710 C C . GLU A 1 89 ? -11.052 -11.464 5.301 1.00 61.59 89 GLU A C 1
ATOM 712 O O . GLU A 1 89 ? -11.822 -11.467 4.341 1.00 61.59 89 GLU A O 1
ATOM 717 N N . TRP A 1 90 ? -9.794 -11.910 5.196 1.00 61.72 90 TRP A N 1
ATOM 718 C CA . TRP A 1 90 ? -9.240 -12.430 3.932 1.00 61.72 90 TRP A CA 1
ATOM 719 C C . TRP A 1 90 ? -9.285 -13.962 3.868 1.00 61.72 90 TRP A C 1
ATOM 721 O O . TRP A 1 90 ? -9.149 -14.551 2.799 1.00 61.72 90 TRP A O 1
ATOM 731 N N . GLY A 1 91 ? -9.560 -14.643 4.984 1.00 63.12 91 GLY A N 1
ATOM 732 C CA . GL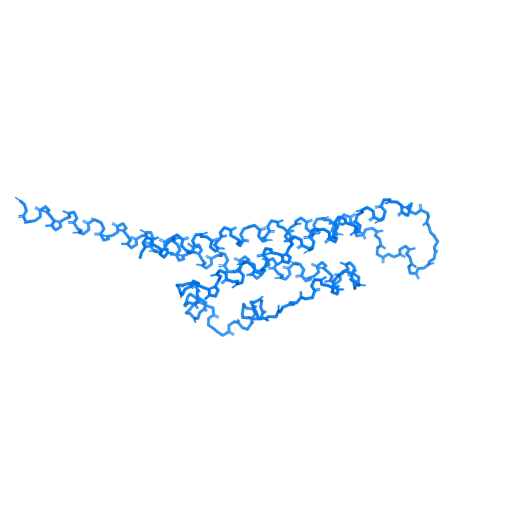Y A 1 91 ? -9.738 -16.093 5.013 1.00 63.12 91 GLY A CA 1
ATOM 733 C C . GLY A 1 91 ? -8.522 -16.836 4.449 1.00 63.12 91 GLY A C 1
ATOM 734 O O . GLY A 1 91 ? -7.411 -16.694 4.949 1.00 63.12 91 GLY A O 1
ATOM 735 N N . ASN A 1 92 ? -8.742 -17.640 3.405 1.00 53.19 92 ASN A N 1
ATOM 736 C CA . ASN A 1 92 ? -7.700 -18.395 2.703 1.00 53.19 92 ASN A CA 1
ATOM 737 C C . ASN A 1 92 ? -7.264 -17.696 1.400 1.00 53.19 92 ASN A C 1
ATOM 739 O O . ASN A 1 92 ? -6.922 -18.394 0.445 1.00 53.19 92 ASN A O 1
ATOM 743 N N . ASP A 1 93 ? -7.340 -16.355 1.321 1.00 56.19 93 ASP A N 1
ATOM 744 C CA . ASP A 1 93 ? -6.840 -15.590 0.170 1.00 56.19 93 ASP A CA 1
ATOM 745 C C . ASP A 1 93 ? -5.330 -15.804 0.038 1.00 56.19 93 ASP A C 1
ATOM 747 O O . ASP A 1 93 ? -4.493 -15.041 0.534 1.00 56.19 93 ASP A O 1
ATOM 751 N N . LEU A 1 94 ? -4.990 -16.877 -0.678 1.00 52.56 94 LEU A N 1
ATOM 752 C CA . LEU A 1 94 ? -3.640 -17.208 -1.103 1.00 52.56 94 LEU A CA 1
ATOM 753 C C . LEU A 1 94 ? -3.003 -15.986 -1.766 1.00 52.56 94 LEU A C 1
ATOM 755 O O . LEU A 1 94 ? -1.835 -15.739 -1.554 1.00 52.56 94 LEU A O 1
ATOM 759 N N . PHE A 1 95 ? -3.780 -15.128 -2.436 1.00 54.78 95 PHE A N 1
ATOM 760 C CA . PHE A 1 95 ? -3.281 -13.897 -3.050 1.00 54.78 95 PHE A CA 1
ATOM 761 C C . PHE A 1 95 ? -2.709 -12.859 -2.073 1.00 54.78 95 PHE A C 1
ATOM 763 O O . PHE A 1 95 ? -1.715 -12.218 -2.415 1.00 54.78 95 PHE A O 1
ATOM 770 N N . ALA A 1 96 ? -3.311 -12.650 -0.899 1.00 56.94 96 ALA A N 1
ATOM 771 C CA . ALA A 1 96 ? -2.793 -11.703 0.095 1.00 56.94 96 ALA A CA 1
ATOM 772 C C . ALA A 1 96 ? -1.626 -12.313 0.887 1.00 56.94 96 ALA A C 1
ATOM 774 O O . ALA A 1 96 ? -0.663 -11.621 1.224 1.00 56.94 96 ALA A O 1
ATOM 775 N N . ALA A 1 97 ? -1.689 -13.623 1.145 1.00 56.91 97 ALA A N 1
ATOM 776 C CA . ALA A 1 97 ? -0.607 -14.377 1.766 1.00 56.91 97 ALA A CA 1
ATOM 777 C C . ALA A 1 97 ? 0.626 -14.469 0.848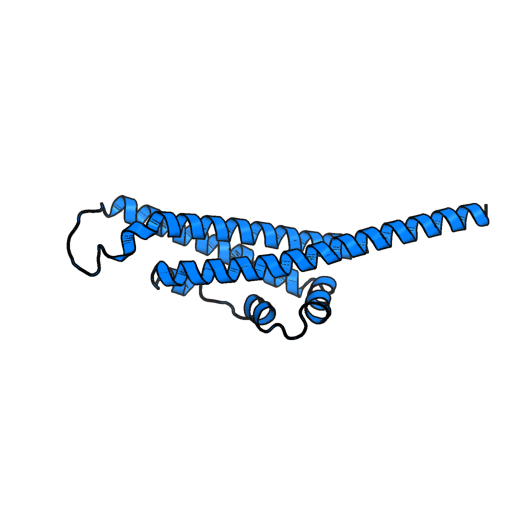 1.00 56.91 97 ALA A C 1
ATOM 779 O O . ALA A 1 97 ? 1.723 -14.138 1.288 1.00 56.91 97 ALA A O 1
ATOM 780 N N . ASP A 1 98 ? 0.447 -14.807 -0.428 1.00 59.81 98 ASP A N 1
ATOM 781 C CA . ASP A 1 98 ? 1.490 -14.829 -1.458 1.00 59.81 98 ASP A CA 1
ATOM 782 C C . ASP A 1 98 ? 2.077 -13.424 -1.646 1.00 59.81 98 ASP A C 1
ATOM 784 O O . ASP A 1 98 ? 3.286 -13.270 -1.648 1.00 59.81 98 ASP A O 1
ATOM 788 N N . PHE A 1 99 ? 1.277 -12.352 -1.652 1.00 62.50 99 PHE A N 1
ATOM 789 C CA . PHE A 1 99 ? 1.802 -10.974 -1.657 1.00 62.50 99 PHE A CA 1
ATOM 790 C C . PHE A 1 99 ? 2.764 -10.673 -0.483 1.00 62.50 99 PHE A C 1
ATOM 792 O O . PHE A 1 99 ? 3.773 -9.976 -0.643 1.00 62.50 99 PHE A O 1
ATOM 799 N N . LEU A 1 100 ? 2.473 -11.183 0.720 1.00 59.44 100 LEU A N 1
ATOM 800 C CA . LEU A 1 100 ? 3.290 -10.969 1.924 1.00 59.44 100 LEU A CA 1
ATOM 801 C C . LEU A 1 100 ? 4.475 -11.943 2.057 1.00 59.44 100 LEU A C 1
ATOM 803 O O . LEU A 1 100 ? 5.420 -11.644 2.804 1.00 59.44 100 LEU A O 1
ATOM 807 N N . LEU A 1 101 ? 4.406 -13.111 1.411 1.00 48.88 101 LEU A N 1
ATOM 808 C CA . LEU A 1 101 ? 5.348 -14.228 1.560 1.00 48.88 101 LEU A CA 1
ATOM 809 C C . LEU A 1 101 ? 6.236 -14.447 0.331 1.00 48.88 101 LEU A C 1
ATOM 811 O O . LEU A 1 101 ? 7.380 -14.867 0.493 1.00 48.88 101 LEU A O 1
ATOM 815 N N . ASP A 1 102 ? 5.750 -14.128 -0.862 1.00 60.47 102 ASP A N 1
ATOM 816 C CA . ASP A 1 102 ? 6.477 -14.243 -2.117 1.00 60.47 102 ASP A CA 1
ATOM 817 C C . ASP A 1 102 ? 7.367 -13.005 -2.245 1.00 60.47 102 ASP A C 1
ATOM 819 O O . ASP A 1 102 ? 6.934 -11.898 -2.569 1.00 60.47 102 ASP A O 1
ATOM 823 N N . GLY A 1 103 ? 8.624 -13.143 -1.833 1.00 56.56 103 GLY A N 1
ATOM 824 C CA . GLY A 1 103 ? 9.661 -12.113 -1.882 1.00 56.56 103 GLY A CA 1
ATOM 825 C C . GLY A 1 103 ? 10.034 -11.685 -3.303 1.00 56.56 103 GLY A C 1
ATOM 826 O O . GLY A 1 103 ? 11.206 -11.751 -3.655 1.00 56.56 103 GLY A O 1
ATOM 827 N N . PHE A 1 104 ? 9.065 -11.329 -4.148 1.00 54.56 104 PHE A N 1
ATOM 828 C CA . PHE A 1 104 ? 9.238 -11.466 -5.582 1.00 54.56 104 PHE A CA 1
ATOM 829 C C . PHE A 1 104 ? 10.047 -10.326 -6.228 1.00 54.56 104 PHE A C 1
ATOM 831 O O . PHE A 1 104 ? 9.551 -9.239 -6.505 1.00 54.56 104 PHE A O 1
ATOM 838 N N . VAL A 1 105 ? 11.320 -10.648 -6.475 1.00 53.44 105 VAL A N 1
ATOM 839 C CA . VAL A 1 105 ? 12.071 -10.461 -7.730 1.00 53.44 105 VAL A CA 1
ATOM 840 C C . VAL A 1 105 ? 12.176 -9.031 -8.279 1.00 53.44 105 VAL A C 1
ATOM 842 O O . VAL A 1 105 ? 12.224 -8.823 -9.490 1.00 53.44 105 VAL A O 1
ATOM 845 N N . ILE A 1 106 ? 12.347 -8.021 -7.431 1.00 53.06 106 ILE A N 1
ATOM 846 C CA . ILE A 1 106 ? 12.791 -6.717 -7.943 1.00 53.06 106 ILE A CA 1
ATOM 847 C C . ILE A 1 106 ? 14.160 -6.834 -8.641 1.00 53.06 106 ILE A C 1
ATOM 849 O O . ILE A 1 106 ? 14.348 -6.265 -9.719 1.00 53.06 106 ILE A O 1
ATOM 853 N N . ASP A 1 107 ? 15.063 -7.682 -8.135 1.00 55.50 107 ASP A N 1
ATOM 854 C CA . ASP A 1 107 ? 16.371 -7.926 -8.757 1.00 55.50 107 ASP A CA 1
ATOM 855 C C . ASP A 1 107 ? 16.297 -8.532 -10.172 1.00 55.50 107 ASP A C 1
ATOM 857 O O . ASP A 1 107 ? 17.123 -8.180 -11.018 1.00 55.50 107 ASP A O 1
ATOM 861 N N . ALA A 1 108 ? 15.321 -9.403 -10.482 1.00 51.19 108 ALA A N 1
ATOM 862 C CA . ALA A 1 108 ? 15.177 -9.912 -11.855 1.00 51.19 108 ALA A CA 1
ATOM 863 C C . ALA A 1 108 ? 14.247 -9.060 -12.726 1.00 51.19 108 ALA A C 1
ATOM 865 O O . ALA A 1 108 ? 14.442 -9.052 -13.935 1.00 51.19 108 ALA A O 1
ATOM 866 N N . LEU A 1 109 ? 13.354 -8.236 -12.166 1.00 55.47 109 LEU A N 1
ATOM 867 C CA . LEU A 1 109 ? 12.645 -7.195 -12.931 1.00 55.47 109 LEU A CA 1
ATOM 868 C C . LEU A 1 109 ? 13.595 -6.114 -13.482 1.00 55.47 109 LEU A C 1
ATOM 870 O O . LEU A 1 109 ? 13.289 -5.452 -14.470 1.00 55.47 109 LEU A O 1
ATOM 874 N N . VAL A 1 110 ? 14.783 -5.955 -12.889 1.00 54.66 110 VAL A N 1
ATOM 875 C CA . VAL A 1 110 ? 15.869 -5.127 -13.447 1.00 54.66 110 VAL A CA 1
ATOM 876 C C . VAL A 1 110 ? 16.491 -5.742 -14.717 1.00 54.66 110 VAL A C 1
ATOM 878 O O . VAL A 1 110 ? 17.111 -5.013 -15.503 1.00 54.66 110 VAL A O 1
ATOM 881 N N . GLN A 1 111 ? 16.343 -7.057 -14.925 1.00 51.66 111 GLN A N 1
ATOM 882 C CA . GLN A 1 111 ? 16.937 -7.819 -16.035 1.00 51.66 111 GLN A CA 1
ATOM 883 C C . GLN A 1 111 ? 15.919 -8.312 -17.077 1.00 51.66 111 GLN A C 1
ATOM 885 O O . GLN A 1 111 ? 16.295 -8.489 -18.234 1.00 51.66 111 GLN A O 1
ATOM 890 N N . VAL A 1 112 ? 14.665 -8.532 -16.677 1.00 52.53 112 VAL A N 1
ATOM 891 C CA . VAL A 1 112 ? 13.584 -9.117 -17.478 1.00 52.53 112 VAL A CA 1
ATOM 892 C C . VAL A 1 112 ? 12.666 -7.992 -17.954 1.00 52.53 112 VAL A C 1
ATOM 894 O O . VAL A 1 112 ? 12.285 -7.120 -17.184 1.00 52.53 112 VAL A O 1
ATOM 897 N N . ASP A 1 113 ? 12.397 -7.967 -19.249 1.00 57.38 113 ASP A N 1
ATOM 898 C CA . ASP A 1 113 ? 11.683 -6.945 -20.014 1.00 57.38 113 ASP A CA 1
ATOM 899 C C . ASP A 1 113 ? 10.607 -6.076 -19.311 1.00 57.38 113 ASP A C 1
ATOM 901 O O . ASP A 1 113 ? 9.809 -6.507 -18.482 1.00 57.38 113 ASP A O 1
ATOM 905 N N . ILE A 1 114 ? 10.501 -4.820 -19.777 1.00 58.69 114 ILE A N 1
ATOM 906 C CA . ILE A 1 114 ? 9.555 -3.776 -19.313 1.00 58.69 114 ILE A CA 1
ATOM 907 C C . ILE A 1 114 ? 8.089 -4.253 -19.269 1.00 58.69 114 ILE A C 1
ATOM 909 O O . ILE A 1 114 ? 7.309 -3.759 -18.453 1.00 58.69 114 ILE A O 1
ATOM 913 N N . VAL A 1 115 ? 7.701 -5.175 -20.157 1.00 57.91 115 VAL A N 1
ATOM 914 C CA . VAL A 1 115 ? 6.314 -5.655 -20.290 1.00 57.91 115 VAL A CA 1
ATOM 915 C C . VAL A 1 115 ? 5.901 -6.516 -19.096 1.00 57.91 115 VAL A C 1
ATOM 917 O O . VAL A 1 115 ? 4.830 -6.277 -18.536 1.00 57.91 115 VAL A O 1
ATOM 920 N N . ASP A 1 116 ? 6.758 -7.443 -18.666 1.00 64.62 116 ASP A N 1
ATOM 921 C CA . ASP A 1 116 ? 6.483 -8.312 -17.515 1.00 64.62 116 ASP A CA 1
ATOM 922 C C . ASP A 1 116 ? 6.477 -7.499 -16.214 1.00 64.62 116 ASP A C 1
ATOM 924 O O . ASP A 1 116 ? 5.640 -7.704 -15.335 1.00 64.62 116 ASP A O 1
ATOM 928 N N . CYS A 1 117 ? 7.332 -6.474 -16.147 1.00 69.69 117 CYS A N 1
ATOM 929 C CA . CYS A 1 117 ? 7.387 -5.540 -15.029 1.00 69.69 117 CYS A CA 1
ATOM 930 C C . CYS A 1 117 ? 6.074 -4.757 -14.858 1.00 69.69 117 CYS A C 1
ATOM 932 O O . CYS A 1 117 ? 5.602 -4.579 -13.741 1.00 69.69 117 CYS A O 1
ATOM 934 N N . GLN A 1 118 ? 5.426 -4.328 -15.947 1.00 75.44 118 GLN A N 1
ATOM 935 C CA . GLN A 1 118 ? 4.179 -3.566 -15.840 1.00 75.44 118 GLN A CA 1
ATOM 936 C C . GLN A 1 118 ? 3.027 -4.403 -15.258 1.00 75.44 118 GLN A C 1
ATOM 938 O O . GLN A 1 118 ? 2.303 -3.910 -14.392 1.00 75.44 118 GLN A O 1
ATOM 943 N N . ALA A 1 119 ? 2.855 -5.641 -15.730 1.00 76.25 119 ALA A N 1
ATOM 944 C CA . ALA A 1 119 ? 1.789 -6.522 -15.253 1.00 76.25 119 ALA A CA 1
ATOM 945 C C . ALA A 1 119 ? 1.959 -6.858 -13.762 1.00 76.25 119 ALA A C 1
ATOM 947 O O . ALA A 1 119 ? 0.983 -6.851 -13.010 1.00 76.25 119 ALA A O 1
ATOM 948 N N . GLU A 1 120 ? 3.201 -7.073 -13.323 1.00 76.62 120 GLU A N 1
ATOM 949 C CA . GLU A 1 120 ? 3.497 -7.365 -11.922 1.00 76.62 120 GLU A CA 1
ATOM 950 C C . GLU A 1 120 ? 3.246 -6.152 -11.012 1.00 76.62 120 GLU A C 1
ATOM 952 O O . GLU A 1 120 ? 2.649 -6.289 -9.946 1.00 76.62 120 GLU A O 1
ATOM 957 N N . MET A 1 121 ? 3.601 -4.938 -11.453 1.00 81.12 121 MET A N 1
ATOM 958 C CA . MET A 1 121 ? 3.315 -3.710 -10.693 1.00 81.12 121 MET A CA 1
ATOM 959 C C . MET A 1 121 ? 1.810 -3.461 -10.539 1.00 81.12 121 MET A C 1
ATOM 961 O O . MET A 1 121 ? 1.361 -3.031 -9.477 1.00 81.12 121 MET A O 1
ATOM 965 N N . GLU A 1 122 ? 1.022 -3.747 -11.579 1.00 83.38 122 GLU A N 1
ATOM 966 C CA . GLU A 1 122 ? -0.439 -3.607 -11.543 1.00 83.38 122 GLU A CA 1
ATOM 967 C C . GLU A 1 122 ? -1.068 -4.630 -10.587 1.00 83.38 122 GLU A C 1
ATOM 969 O O . GLU A 1 122 ? -1.903 -4.272 -9.754 1.00 83.38 122 GLU A O 1
ATOM 974 N N . ARG A 1 123 ? -0.588 -5.880 -10.608 1.00 79.94 123 ARG A N 1
ATOM 975 C CA . ARG A 1 123 ? -0.985 -6.907 -9.636 1.00 79.94 123 ARG A CA 1
ATOM 976 C C . ARG A 1 123 ? -0.664 -6.482 -8.199 1.00 79.94 123 ARG A C 1
ATOM 978 O O . ARG A 1 123 ? -1.540 -6.557 -7.333 1.00 79.94 123 ARG A O 1
ATOM 985 N N . LEU A 1 124 ? 0.552 -5.987 -7.954 1.00 80.75 124 LEU A N 1
ATOM 986 C CA . LEU A 1 124 ? 0.993 -5.544 -6.628 1.00 80.75 124 LEU A CA 1
ATOM 987 C C . LEU A 1 124 ? 0.160 -4.362 -6.112 1.00 80.75 124 LEU A C 1
ATOM 989 O O . LEU A 1 124 ? -0.147 -4.271 -4.918 1.00 80.75 124 LEU A O 1
ATOM 993 N N . TYR A 1 125 ? -0.237 -3.465 -7.015 1.00 86.62 125 TYR A N 1
ATOM 994 C CA . TYR A 1 125 ? -1.073 -2.312 -6.701 1.00 86.62 125 TYR A CA 1
ATOM 995 C C . TYR A 1 125 ? -2.470 -2.728 -6.231 1.00 86.62 125 TYR A C 1
ATOM 997 O O . TYR A 1 125 ? -2.928 -2.259 -5.185 1.00 86.62 125 TYR A O 1
ATOM 1005 N N . GLU A 1 126 ? -3.127 -3.632 -6.960 1.00 84.38 126 GLU A N 1
ATOM 1006 C CA . GLU A 1 126 ? -4.466 -4.132 -6.619 1.00 84.38 126 GLU A CA 1
ATOM 1007 C C . GLU A 1 126 ? -4.473 -4.916 -5.297 1.00 84.38 126 GLU A C 1
ATOM 1009 O O . GLU A 1 126 ? -5.361 -4.743 -4.452 1.00 84.38 126 GLU A O 1
ATOM 1014 N N . GLN A 1 127 ? -3.440 -5.730 -5.063 1.00 79.56 127 GLN A N 1
ATOM 1015 C CA . GLN A 1 127 ? -3.265 -6.444 -3.795 1.00 79.56 127 GLN A CA 1
ATOM 1016 C C . GLN A 1 127 ? -3.086 -5.469 -2.627 1.00 79.56 127 GLN A C 1
ATOM 1018 O O . GLN A 1 127 ? -3.779 -5.577 -1.611 1.00 79.56 127 GLN A O 1
ATOM 1023 N N . THR A 1 128 ? -2.221 -4.464 -2.788 1.00 83.94 128 THR A N 1
ATOM 1024 C CA . THR A 1 128 ? -2.016 -3.434 -1.761 1.00 83.94 128 THR A CA 1
ATOM 1025 C C . THR A 1 128 ? -3.312 -2.678 -1.472 1.00 83.94 128 THR A C 1
ATOM 1027 O O . THR A 1 128 ? -3.625 -2.403 -0.313 1.00 83.94 128 THR A O 1
ATOM 1030 N N . GLU A 1 129 ? -4.113 -2.370 -2.496 1.00 86.44 129 GLU A N 1
ATOM 1031 C CA . GLU A 1 129 ? -5.381 -1.671 -2.295 1.00 86.44 129 GLU A CA 1
ATOM 1032 C C . GLU A 1 129 ? -6.409 -2.506 -1.528 1.00 86.44 129 GLU A C 1
ATOM 1034 O O . GLU A 1 129 ? -7.126 -1.977 -0.672 1.00 86.44 129 GLU A O 1
ATOM 1039 N N . THR A 1 130 ? -6.458 -3.810 -1.784 1.00 82.56 130 THR A N 1
ATOM 1040 C CA . THR A 1 130 ? -7.315 -4.745 -1.042 1.00 82.56 130 THR A CA 1
ATOM 1041 C C . THR A 1 130 ? -6.960 -4.752 0.448 1.00 82.56 130 THR A C 1
ATOM 1043 O O . THR A 1 130 ? -7.835 -4.610 1.311 1.00 82.56 130 THR A O 1
ATOM 1046 N N . ILE A 1 131 ? -5.663 -4.785 0.760 1.00 81.19 131 ILE A N 1
ATOM 1047 C CA . ILE A 1 131 ? -5.167 -4.701 2.137 1.00 81.19 131 ILE A CA 1
ATOM 1048 C C . ILE A 1 131 ? -5.538 -3.354 2.772 1.00 81.19 131 ILE A C 1
ATOM 1050 O O . ILE A 1 131 ? -6.140 -3.312 3.847 1.00 81.19 131 ILE A O 1
ATOM 1054 N N . CYS A 1 132 ? -5.255 -2.238 2.094 1.00 86.88 132 CYS A N 1
ATOM 1055 C CA . CYS A 1 132 ? -5.565 -0.896 2.590 1.00 86.88 132 CYS A CA 1
ATOM 1056 C C . CYS A 1 132 ? -7.064 -0.669 2.827 1.00 86.88 132 CYS A C 1
ATOM 1058 O O . CYS A 1 132 ? -7.436 0.091 3.723 1.00 86.88 132 CYS A O 1
ATOM 1060 N N . LYS A 1 133 ? -7.950 -1.259 2.017 1.00 86.69 133 LYS A N 1
ATOM 1061 C CA . LYS A 1 133 ? -9.407 -1.176 2.228 1.00 86.69 133 LYS A CA 1
ATOM 1062 C C . LYS A 1 133 ? -9.820 -1.834 3.544 1.00 86.69 133 LYS A C 1
ATOM 1064 O O . LYS A 1 133 ? -10.547 -1.221 4.321 1.00 86.69 133 LYS A O 1
ATOM 1069 N N . SER A 1 134 ? -9.292 -3.016 3.816 1.00 82.50 134 SER A N 1
ATOM 1070 C CA . SER A 1 134 ? -9.616 -3.790 5.019 1.00 82.50 134 SER A CA 1
ATOM 1071 C C . SER A 1 134 ? -9.058 -3.118 6.281 1.00 82.50 134 SER A C 1
ATOM 1073 O O . SER A 1 134 ? -9.766 -2.896 7.262 1.00 82.50 134 SER A O 1
ATOM 1075 N N . LEU A 1 135 ? -7.813 -2.627 6.217 1.00 84.25 135 LEU A N 1
ATOM 1076 C CA . LEU A 1 135 ? -7.214 -1.829 7.295 1.00 84.25 135 LEU A CA 1
ATOM 1077 C C . LEU A 1 135 ? -8.021 -0.559 7.606 1.00 84.25 135 LEU A C 1
ATOM 1079 O O . LEU A 1 135 ? -8.216 -0.223 8.774 1.00 84.25 135 LEU A O 1
ATOM 1083 N N . ARG A 1 136 ? -8.531 0.133 6.577 1.00 88.94 136 ARG A N 1
ATOM 1084 C CA . ARG A 1 136 ? -9.417 1.298 6.748 1.00 88.94 136 ARG A CA 1
ATOM 1085 C C . ARG A 1 136 ? -10.707 0.936 7.476 1.00 88.94 136 ARG A C 1
ATOM 1087 O O . ARG A 1 136 ? -11.086 1.638 8.410 1.00 88.94 136 ARG A O 1
ATOM 1094 N N . GLN A 1 137 ? -11.366 -0.144 7.060 1.00 86.12 137 GLN A N 1
ATOM 1095 C CA . GLN A 1 137 ? -12.597 -0.615 7.699 1.00 86.12 137 GLN A CA 1
ATOM 1096 C C . GLN A 1 137 ? -12.357 -0.941 9.175 1.00 86.12 137 GLN A C 1
ATOM 1098 O O . GLN A 1 137 ? -13.136 -0.526 10.038 1.00 86.12 137 GLN A O 1
ATOM 1103 N N . ARG A 1 138 ? -11.224 -1.575 9.496 1.00 83.69 138 ARG A N 1
ATOM 1104 C CA . ARG A 1 138 ? -10.862 -1.833 10.888 1.00 83.69 138 ARG A CA 1
ATOM 1105 C C . ARG A 1 138 ? -10.603 -0.559 11.679 1.00 83.69 138 ARG A C 1
ATOM 1107 O O . ARG A 1 138 ? -11.125 -0.439 12.787 1.00 83.69 138 ARG A O 1
ATOM 1114 N N . ALA A 1 139 ? -9.817 0.372 11.145 1.00 85.56 139 ALA A N 1
ATOM 1115 C CA . ALA A 1 139 ? -9.518 1.629 11.827 1.00 85.56 139 ALA A CA 1
ATOM 1116 C C . ALA A 1 139 ? -10.808 2.378 12.202 1.00 85.56 139 ALA A C 1
ATOM 1118 O O . ALA A 1 139 ? -10.941 2.864 13.326 1.00 85.56 139 ALA A O 1
ATOM 1119 N N . GLU A 1 140 ? -11.781 2.389 11.290 1.00 88.00 140 GLU A N 1
ATOM 1120 C CA . GLU A 1 140 ? -13.097 2.980 11.520 1.00 88.00 140 GLU A CA 1
ATOM 1121 C C . GLU A 1 140 ? -13.890 2.219 12.595 1.00 88.00 140 GLU A C 1
ATOM 1123 O O . GLU A 1 140 ? -14.434 2.833 13.511 1.00 88.00 140 GLU A O 1
ATOM 1128 N N . SER A 1 141 ? -13.885 0.882 12.571 1.00 86.50 141 SER A N 1
ATOM 1129 C CA . SER A 1 141 ? -14.562 0.080 13.601 1.00 86.50 141 SER A CA 1
ATOM 1130 C C . SER A 1 141 ? -13.992 0.308 15.012 1.00 86.50 141 SER A C 1
ATOM 1132 O O . SER A 1 141 ? -14.752 0.458 15.969 1.00 86.50 141 SER A O 1
ATOM 1134 N N . ILE A 1 142 ? -12.661 0.408 15.147 1.00 84.69 142 ILE A N 1
ATOM 1135 C CA . ILE A 1 142 ? -11.987 0.673 16.429 1.00 84.69 142 ILE A CA 1
ATOM 1136 C C . ILE A 1 142 ? -12.369 2.065 16.938 1.00 84.69 142 ILE A C 1
ATOM 1138 O O . ILE A 1 142 ? -12.630 2.251 18.130 1.00 84.69 142 ILE A O 1
ATOM 1142 N N . ARG A 1 143 ? -12.428 3.047 16.033 1.00 86.31 143 ARG A N 1
ATOM 1143 C CA . ARG A 1 143 ? -12.842 4.413 16.353 1.00 86.31 143 ARG A CA 1
ATOM 1144 C C . ARG A 1 143 ? -14.275 4.453 16.883 1.00 86.31 143 ARG A C 1
ATOM 1146 O O . ARG A 1 143 ? -14.507 5.019 17.948 1.00 86.31 143 ARG A O 1
ATOM 1153 N N . GLN A 1 144 ? -15.207 3.805 16.191 1.00 88.44 144 GLN A N 1
ATOM 1154 C CA . GLN A 1 144 ? -16.615 3.760 16.593 1.00 88.44 144 GLN A CA 1
ATOM 1155 C C . GLN A 1 144 ? -16.805 3.070 17.949 1.00 88.44 144 GLN A C 1
ATOM 1157 O O . GLN A 1 144 ? -17.534 3.573 18.802 1.00 88.44 144 GLN A O 1
ATOM 1162 N N . GLN A 1 145 ? -16.103 1.961 18.200 1.00 87.38 145 GLN A N 1
ATOM 1163 C CA . GLN A 1 145 ? -16.134 1.287 19.503 1.00 87.38 145 GLN A CA 1
ATOM 1164 C C . GLN A 1 145 ? -15.632 2.191 20.635 1.00 87.38 145 GLN A C 1
ATOM 1166 O O . GLN A 1 145 ? -16.233 2.219 21.711 1.00 87.38 145 GLN A O 1
ATOM 1171 N N . LYS A 1 146 ? -14.571 2.974 20.390 1.00 86.62 146 LYS A N 1
ATOM 1172 C CA . LYS A 1 146 ? -14.056 3.952 21.358 1.00 86.62 146 LYS A CA 1
ATOM 1173 C C . LYS A 1 146 ? -15.112 5.010 21.691 1.00 86.62 146 LYS A C 1
ATOM 1175 O O . LYS A 1 146 ? -15.319 5.301 22.866 1.00 86.62 146 LYS A O 1
ATOM 1180 N N . GLU A 1 147 ? -15.802 5.547 20.686 1.00 89.25 147 GLU A N 1
ATOM 1181 C CA . GLU A 1 147 ? -16.851 6.559 20.877 1.00 89.25 147 GLU A CA 1
ATOM 1182 C C . GLU A 1 147 ? -18.058 6.014 21.654 1.00 89.25 147 GLU A C 1
ATOM 1184 O O . GLU A 1 147 ? -18.577 6.689 22.544 1.00 89.25 147 GLU A O 1
ATOM 1189 N N . VAL A 1 148 ? -18.488 4.782 21.363 1.00 92.31 148 VAL A N 1
ATOM 1190 C CA . VAL A 1 148 ? -19.585 4.124 22.093 1.00 92.31 148 VAL A CA 1
ATOM 1191 C C . VAL A 1 148 ? -19.224 3.930 23.563 1.00 92.31 148 VAL A C 1
ATOM 1193 O O . VAL A 1 148 ? -20.007 4.299 24.437 1.00 92.31 148 VAL A O 1
ATOM 1196 N N . LEU A 1 149 ? -18.029 3.408 23.850 1.00 89.19 149 LEU A N 1
ATOM 1197 C CA . LEU A 1 149 ? -17.576 3.194 25.225 1.00 89.19 149 LEU A CA 1
ATOM 1198 C C . LEU A 1 149 ? -17.444 4.511 25.995 1.00 89.19 149 LEU A C 1
ATOM 1200 O O . LEU A 1 149 ? -17.809 4.565 27.164 1.00 89.19 149 LEU A O 1
ATOM 1204 N N . GLN A 1 150 ? -16.978 5.581 25.347 1.00 89.44 150 GLN A N 1
ATOM 1205 C CA . GLN A 1 150 ? -16.906 6.908 25.964 1.00 89.44 150 GLN A CA 1
ATOM 1206 C C . GLN A 1 150 ? -18.288 7.442 26.352 1.00 89.44 150 GLN A C 1
ATOM 1208 O O . GLN A 1 150 ? -18.442 7.970 27.452 1.00 89.44 150 GLN A O 1
ATOM 1213 N N . LYS A 1 151 ? -19.294 7.274 25.485 1.00 91.81 151 LYS A N 1
ATOM 1214 C CA . LYS A 1 151 ? -20.678 7.671 25.789 1.00 91.81 151 LYS A CA 1
ATOM 1215 C C . LYS A 1 151 ? -21.253 6.878 26.959 1.00 91.81 151 LYS A C 1
ATOM 1217 O O . LYS A 1 151 ? -21.758 7.482 27.895 1.00 91.81 151 LYS A O 1
ATOM 1222 N N . GLN A 1 152 ? -21.095 5.554 26.951 1.00 92.31 152 GLN A N 1
ATOM 1223 C CA . GLN A 1 152 ? -21.557 4.695 28.048 1.00 92.31 152 GLN A CA 1
ATOM 1224 C C . GLN A 1 152 ? -20.906 5.063 29.386 1.00 92.31 152 GLN A C 1
ATOM 1226 O O . GLN A 1 152 ? -21.559 5.035 30.425 1.00 92.31 152 GLN A O 1
ATOM 1231 N N . TRP A 1 153 ? -19.619 5.421 29.370 1.00 90.56 153 TRP A N 1
ATOM 1232 C CA . TRP A 1 153 ? -18.902 5.836 30.574 1.00 90.56 153 TRP A CA 1
ATOM 1233 C C . TRP A 1 153 ? -19.417 7.173 31.122 1.00 90.56 153 TRP A C 1
ATOM 1235 O O . TRP A 1 153 ? -19.563 7.316 32.332 1.00 90.56 153 TRP A O 1
ATOM 1245 N N . LEU A 1 154 ? -19.719 8.134 30.241 1.00 92.44 154 LEU A N 1
ATOM 1246 C CA . LEU A 1 154 ? -20.325 9.416 30.616 1.00 92.44 154 LEU A CA 1
ATOM 1247 C C . LEU A 1 154 ? -21.716 9.219 31.224 1.00 92.44 154 LEU A C 1
ATOM 1249 O O . LEU A 1 154 ? -21.960 9.702 32.324 1.00 92.44 154 LEU A O 1
ATOM 1253 N N . GLU A 1 155 ? -22.579 8.447 30.560 1.00 92.00 155 GLU A N 1
ATOM 1254 C CA . GLU A 1 155 ? -23.918 8.117 31.064 1.00 92.00 155 GLU A CA 1
ATOM 1255 C C . GLU A 1 155 ? -23.838 7.437 32.436 1.00 92.00 155 GLU A C 1
ATOM 1257 O O . GLU A 1 155 ? -24.528 7.835 33.370 1.00 92.00 155 GLU A O 1
ATOM 1262 N N . TYR A 1 156 ? -22.945 6.455 32.604 1.00 90.12 156 TYR A N 1
ATOM 1263 C CA . TYR A 1 156 ? -22.745 5.791 33.891 1.00 90.12 156 TYR A CA 1
ATOM 1264 C C . TYR A 1 156 ? -22.333 6.778 34.991 1.00 90.12 156 TYR A C 1
ATOM 1266 O O . TYR A 1 156 ? -22.920 6.749 36.071 1.00 90.12 156 TYR A O 1
ATOM 1274 N N . MET A 1 157 ? -21.383 7.680 34.720 1.00 91.12 157 MET A N 1
ATOM 1275 C CA . MET A 1 157 ? -20.945 8.699 35.683 1.00 91.12 157 MET A CA 1
ATOM 1276 C C . MET A 1 157 ? -22.064 9.679 36.059 1.00 91.12 157 MET A C 1
ATOM 1278 O O . MET A 1 157 ? -22.142 10.071 37.219 1.00 91.12 157 MET A O 1
ATOM 1282 N N . GLU A 1 158 ? -22.947 10.029 35.122 1.00 90.12 158 GLU A N 1
ATOM 1283 C CA . GLU A 1 158 ? -24.141 10.846 35.390 1.00 90.12 158 GLU A CA 1
ATOM 1284 C C . GLU A 1 158 ? -25.192 10.108 36.233 1.00 90.12 158 GLU A C 1
ATOM 1286 O O . GLU A 1 158 ? -25.952 10.746 36.951 1.00 90.12 158 GLU A O 1
ATOM 1291 N N . THR A 1 159 ? -25.249 8.771 36.178 1.00 90.75 159 THR A N 1
ATOM 1292 C CA . THR A 1 159 ? -26.200 7.993 36.998 1.00 90.75 159 THR A CA 1
ATOM 1293 C C . THR A 1 159 ? -25.768 7.782 38.450 1.00 90.75 159 THR A C 1
ATOM 1295 O O . THR A 1 159 ? -26.615 7.486 39.293 1.00 90.75 159 THR A O 1
ATOM 1298 N N . ILE A 1 160 ? -24.469 7.892 38.746 1.00 87.31 160 ILE A N 1
ATOM 1299 C CA . ILE A 1 160 ? -23.910 7.686 40.095 1.00 87.31 160 ILE A CA 1
ATOM 1300 C C . ILE A 1 160 ? -23.491 8.988 40.795 1.00 87.31 160 ILE A C 1
ATOM 1302 O O . ILE A 1 160 ? -23.162 8.938 41.983 1.00 87.31 160 ILE A O 1
ATOM 1306 N N . GLY A 1 161 ? -23.457 10.111 40.069 1.00 63.03 161 GLY A N 1
ATOM 1307 C CA . GLY A 1 161 ? -23.189 11.458 40.587 1.00 63.03 161 GLY A CA 1
ATOM 1308 C C . GLY A 1 161 ? -24.468 12.215 40.910 1.00 63.03 161 GLY A C 1
ATOM 1309 O O . GLY A 1 161 ? -24.452 12.954 41.919 1.00 63.03 161 GLY A O 1
#

Radius of gyration: 21.85 Å; chains: 1; bounding box: 48×30×77 Å